Protein AF-A0AAP4UCZ0-F1 (afdb_monomer_lite)

Structure (mmCIF, N/CA/C/O backbone):
data_AF-A0AAP4UCZ0-F1
#
_entry.id   AF-A0AAP4UCZ0-F1
#
loop_
_atom_site.group_PDB
_atom_site.id
_atom_site.type_symbol
_atom_site.label_atom_id
_atom_site.label_alt_id
_atom_site.label_comp_id
_atom_site.label_asym_id
_atom_site.label_entity_id
_atom_site.label_seq_id
_atom_site.pdbx_PDB_ins_code
_atom_site.Cartn_x
_atom_site.Cartn_y
_atom_site.Cartn_z
_atom_site.occupancy
_atom_site.B_iso_or_equiv
_atom_site.auth_seq_id
_atom_site.auth_comp_id
_atom_site.auth_asym_id
_atom_site.auth_atom_id
_atom_site.pdbx_PDB_model_num
ATOM 1 N N . MET A 1 1 ? -0.018 2.591 -6.024 1.00 79.31 1 MET A N 1
ATOM 2 C CA . MET A 1 1 ? -0.289 1.858 -4.763 1.00 79.31 1 MET A CA 1
ATOM 3 C C . MET A 1 1 ? 0.899 1.882 -3.805 1.00 79.31 1 MET A C 1
ATOM 5 O O . MET A 1 1 ? 0.754 2.439 -2.730 1.00 79.31 1 MET A O 1
ATOM 9 N N . ALA A 1 2 ? 2.067 1.350 -4.187 1.00 84.75 2 ALA A N 1
ATOM 10 C CA . ALA A 1 2 ? 3.270 1.348 -3.340 1.00 84.75 2 ALA A CA 1
ATOM 11 C C . ALA A 1 2 ? 3.639 2.744 -2.790 1.00 84.75 2 ALA A C 1
ATOM 13 O O . ALA A 1 2 ? 3.865 2.890 -1.594 1.00 84.75 2 ALA A O 1
ATOM 14 N N . ALA A 1 3 ? 3.558 3.785 -3.627 1.00 84.62 3 ALA A N 1
ATOM 15 C CA . ALA A 1 3 ? 3.738 5.177 -3.200 1.00 84.62 3 ALA A CA 1
ATOM 16 C C . ALA A 1 3 ? 2.721 5.642 -2.143 1.00 84.62 3 ALA A C 1
ATOM 18 O O . ALA A 1 3 ? 3.099 6.334 -1.204 1.00 84.62 3 ALA A O 1
ATOM 19 N N . ILE A 1 4 ? 1.450 5.228 -2.255 1.00 84.12 4 ILE A N 1
ATOM 20 C CA . ILE A 1 4 ? 0.413 5.573 -1.270 1.00 84.12 4 ILE A CA 1
ATOM 21 C C . ILE A 1 4 ? 0.727 4.898 0.068 1.00 84.12 4 ILE A C 1
ATOM 23 O O . ILE A 1 4 ? 0.661 5.542 1.105 1.00 84.12 4 ILE A O 1
ATOM 27 N N . LEU A 1 5 ? 1.113 3.621 0.065 1.00 88.19 5 LEU A N 1
ATOM 28 C CA . LEU A 1 5 ? 1.462 2.913 1.303 1.00 88.19 5 LEU A CA 1
ATOM 29 C C . LEU A 1 5 ? 2.659 3.553 2.011 1.00 88.19 5 LEU A C 1
ATOM 31 O O . LEU A 1 5 ? 2.616 3.709 3.225 1.00 88.19 5 LEU A O 1
ATOM 35 N N . LYS A 1 6 ? 3.665 3.982 1.243 1.00 87.19 6 LYS A N 1
ATOM 36 C CA . LYS A 1 6 ? 4.871 4.620 1.773 1.00 87.19 6 LYS A CA 1
ATOM 37 C C . LYS A 1 6 ? 4.614 6.040 2.284 1.00 87.19 6 LYS A C 1
ATOM 39 O O . LYS A 1 6 ? 5.054 6.379 3.369 1.00 87.19 6 LYS A O 1
ATOM 44 N N . VAL A 1 7 ? 3.841 6.868 1.569 1.00 85.50 7 VAL A N 1
ATOM 45 C CA . VAL A 1 7 ? 3.510 8.234 2.045 1.00 85.50 7 VAL A CA 1
ATOM 46 C C . VAL A 1 7 ? 2.576 8.227 3.262 1.00 85.5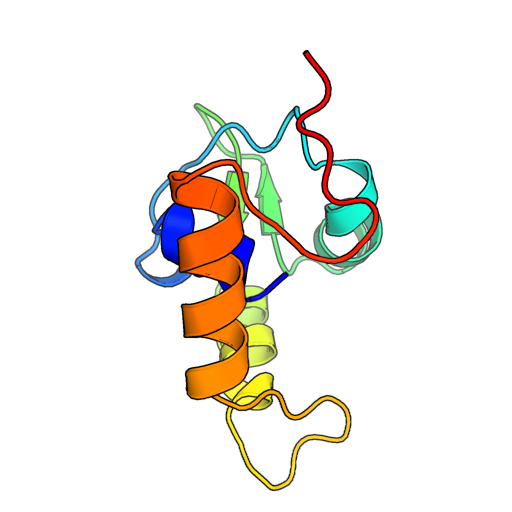0 7 VAL A C 1
ATOM 48 O O . VAL A 1 7 ? 2.537 9.186 4.027 1.00 85.50 7 VAL A O 1
ATOM 51 N N . THR A 1 8 ? 1.816 7.145 3.447 1.00 85.75 8 THR A N 1
ATOM 52 C CA . THR A 1 8 ? 0.922 6.950 4.599 1.00 85.75 8 THR A CA 1
ATOM 53 C C . THR A 1 8 ? 1.566 6.153 5.736 1.00 85.75 8 THR A C 1
ATOM 55 O O . THR A 1 8 ? 0.909 5.925 6.750 1.00 85.75 8 THR A O 1
ATOM 58 N N . ASN A 1 9 ? 2.829 5.726 5.585 1.00 89.94 9 ASN A N 1
ATOM 59 C CA . ASN A 1 9 ? 3.569 4.851 6.507 1.00 89.94 9 ASN A CA 1
ATOM 60 C C . ASN A 1 9 ? 2.841 3.534 6.857 1.00 89.94 9 ASN A C 1
ATOM 62 O O . ASN A 1 9 ? 3.072 2.918 7.902 1.00 89.94 9 ASN A O 1
ATOM 66 N N . MET A 1 10 ? 1.922 3.080 6.002 1.00 91.88 10 MET A N 1
ATOM 67 C CA . MET A 1 10 ? 1.178 1.838 6.222 1.00 91.88 10 MET A CA 1
ATOM 68 C C . MET A 1 10 ? 2.061 0.595 6.059 1.00 91.88 10 MET A C 1
ATOM 70 O O . MET A 1 10 ? 1.772 -0.446 6.653 1.00 91.88 10 MET A O 1
ATOM 74 N N . ASP A 1 11 ? 3.138 0.693 5.278 1.00 88.12 11 ASP A N 1
ATOM 75 C CA . ASP A 1 11 ? 4.200 -0.315 5.172 1.00 88.12 11 ASP A CA 1
ATOM 76 C C . ASP A 1 11 ? 4.957 -0.514 6.494 1.00 88.12 11 ASP A C 1
ATOM 78 O O . ASP A 1 11 ? 5.297 -1.646 6.845 1.00 88.12 11 ASP A O 1
ATOM 82 N N . GLU A 1 12 ? 5.091 0.546 7.288 1.00 89.44 12 GLU A N 1
ATOM 83 C CA . GLU A 1 12 ? 5.619 0.516 8.658 1.00 89.44 12 GLU A CA 1
ATOM 84 C C . GLU A 1 12 ? 4.563 0.122 9.707 1.00 89.44 12 GLU A C 1
ATOM 86 O O . GLU A 1 12 ? 4.859 -0.034 10.891 1.00 89.44 12 GLU A O 1
ATOM 91 N N . GLY A 1 13 ? 3.324 -0.124 9.276 1.00 90.38 13 GLY A N 1
ATOM 92 C CA . GLY A 1 13 ? 2.225 -0.547 10.136 1.00 90.38 13 GLY A CA 1
ATOM 93 C C . GLY A 1 13 ? 1.403 0.595 10.725 1.00 90.38 13 GLY A C 1
ATOM 94 O O . GLY A 1 13 ? 0.613 0.329 11.628 1.00 90.38 13 GLY A O 1
ATOM 95 N N . GLN A 1 14 ? 1.526 1.829 10.233 1.00 93.69 14 GLN A N 1
ATOM 96 C CA . GLN A 1 14 ? 0.610 2.893 10.640 1.00 93.69 14 GLN A CA 1
ATOM 97 C C . GLN A 1 14 ? -0.824 2.634 10.169 1.00 93.69 14 GLN A C 1
ATOM 99 O O . GLN A 1 14 ? -1.071 1.982 9.150 1.00 93.69 14 GLN A O 1
ATOM 104 N N . VAL A 1 15 ? -1.771 3.166 10.941 1.00 94.88 15 VAL A N 1
ATOM 105 C CA . VAL A 1 15 ? -3.185 3.215 10.575 1.00 94.88 15 VAL A CA 1
ATOM 106 C C . VAL A 1 15 ? -3.436 4.510 9.817 1.00 94.88 15 VAL A C 1
ATOM 108 O O . VAL A 1 15 ? -3.101 5.584 10.310 1.00 94.88 15 VAL A O 1
ATOM 111 N N . TYR A 1 16 ? -4.056 4.416 8.641 1.00 92.25 16 TYR A N 1
ATOM 112 C CA . TYR A 1 16 ? -4.351 5.588 7.821 1.00 92.25 16 TYR A CA 1
ATOM 113 C C . TYR A 1 16 ? -5.807 5.610 7.327 1.00 92.25 16 TYR A C 1
ATOM 115 O O . TYR A 1 16 ? -6.328 4.579 6.882 1.00 92.25 16 TYR A O 1
ATOM 123 N N . PRO A 1 17 ? -6.491 6.770 7.345 1.00 89.62 17 PRO A N 1
ATOM 124 C CA . PRO A 1 17 ? -7.836 6.919 6.796 1.00 89.62 17 PRO A CA 1
ATOM 125 C C . PRO A 1 17 ? -7.797 7.019 5.260 1.00 89.62 17 PRO A C 1
ATOM 127 O O . PRO A 1 17 ? -7.859 8.097 4.672 1.00 89.62 17 PRO A O 1
ATOM 130 N N . LEU A 1 18 ? -7.716 5.870 4.579 1.00 81.94 18 LEU A N 1
ATOM 131 C CA . LEU A 1 18 ? -7.644 5.741 3.110 1.00 81.94 18 LEU A CA 1
ATOM 132 C C . LEU A 1 18 ? -8.922 6.154 2.348 1.00 81.94 18 LEU A C 1
ATOM 134 O O . LEU A 1 18 ? -9.094 5.781 1.188 1.00 81.94 18 LEU A O 1
ATOM 138 N N . ASN A 1 19 ? -9.826 6.918 2.962 1.00 81.38 19 ASN A N 1
ATOM 139 C CA . ASN A 1 19 ? -11.137 7.277 2.418 1.00 81.38 19 ASN A CA 1
ATOM 140 C C . ASN A 1 19 ? -11.048 7.870 1.001 1.00 81.38 19 ASN A C 1
ATOM 142 O O . ASN A 1 19 ? -11.835 7.495 0.136 1.00 81.38 19 ASN A O 1
ATOM 146 N N . LYS A 1 20 ? -10.040 8.713 0.739 1.00 74.88 20 LYS A N 1
ATOM 147 C CA . LYS A 1 20 ? -9.802 9.346 -0.572 1.00 74.88 20 LYS A CA 1
ATOM 148 C C . LYS A 1 20 ? -9.262 8.398 -1.649 1.00 74.88 20 LYS A C 1
ATOM 150 O O . LYS A 1 20 ? -9.234 8.752 -2.819 1.00 74.88 20 LYS A O 1
ATOM 155 N N . PHE A 1 21 ? -8.845 7.191 -1.273 1.00 74.69 21 PHE A N 1
ATOM 156 C CA . PHE A 1 21 ? -8.188 6.241 -2.169 1.00 74.69 21 PHE A CA 1
ATOM 157 C C . PHE A 1 21 ? -8.934 4.909 -2.301 1.00 74.69 21 PHE A C 1
ATOM 159 O O . PHE A 1 21 ? -8.435 4.012 -2.976 1.00 74.69 21 PHE A O 1
ATOM 166 N N . LEU A 1 22 ? -10.105 4.741 -1.674 1.00 74.38 22 LEU A N 1
ATOM 167 C CA . LEU A 1 22 ? -10.766 3.434 -1.537 1.00 74.38 22 LEU A CA 1
ATOM 168 C C . LEU A 1 22 ? -10.958 2.678 -2.859 1.00 74.38 22 LEU A C 1
ATOM 170 O O . LEU A 1 22 ? -10.790 1.459 -2.875 1.00 74.38 22 LEU A O 1
ATOM 174 N N . GLY A 1 23 ? -11.224 3.377 -3.968 1.00 80.12 23 GLY A N 1
ATOM 175 C CA . GLY A 1 23 ? -11.299 2.759 -5.298 1.00 80.12 23 GLY A CA 1
ATOM 176 C C . GLY A 1 23 ? -10.025 1.990 -5.669 1.00 80.12 23 GLY A C 1
ATOM 177 O O . GLY A 1 23 ? -10.094 0.844 -6.106 1.00 80.12 23 GLY A O 1
ATOM 178 N N . ASN A 1 24 ? -8.857 2.560 -5.366 1.00 77.81 24 ASN A N 1
ATOM 179 C CA . ASN A 1 24 ? -7.550 1.948 -5.621 1.00 77.81 24 ASN A CA 1
ATOM 180 C C . ASN A 1 24 ? -7.278 0.752 -4.696 1.00 77.81 24 ASN A C 1
ATOM 182 O O . ASN A 1 24 ? -6.450 -0.103 -5.009 1.00 77.81 24 ASN A O 1
ATOM 186 N N . PHE A 1 25 ? -7.951 0.695 -3.545 1.00 83.44 25 PHE A N 1
ATOM 187 C CA . PHE A 1 25 ? -7.717 -0.291 -2.493 1.00 83.44 25 PHE A CA 1
ATOM 188 C C . PHE A 1 25 ? -8.737 -1.426 -2.451 1.00 83.44 25 PHE A C 1
ATOM 190 O O . PHE A 1 25 ? -8.478 -2.420 -1.772 1.00 83.44 25 PHE A O 1
ATOM 197 N N . LYS A 1 26 ? -9.852 -1.337 -3.187 1.00 87.06 26 LYS A N 1
ATOM 198 C CA . LYS A 1 26 ? -10.938 -2.326 -3.136 1.00 87.06 26 LYS A CA 1
ATOM 199 C C . LYS A 1 26 ? -10.447 -3.765 -3.308 1.00 87.06 26 LYS A C 1
ATOM 201 O O . LYS A 1 26 ? -10.684 -4.593 -2.438 1.00 87.06 26 LYS A O 1
ATOM 206 N N . THR A 1 27 ? -9.670 -4.049 -4.350 1.00 90.44 27 THR A N 1
ATOM 207 C CA . THR A 1 27 ? -9.120 -5.396 -4.578 1.00 90.44 27 THR A CA 1
ATOM 208 C C . THR A 1 27 ? -8.205 -5.861 -3.440 1.00 90.44 27 THR A C 1
ATOM 210 O O . THR A 1 27 ? -8.062 -7.056 -3.215 1.00 90.44 27 THR A O 1
ATOM 213 N N . HIS A 1 28 ? -7.562 -4.954 -2.702 1.00 91.44 28 HIS A N 1
ATOM 214 C CA . HIS A 1 28 ? -6.716 -5.306 -1.557 1.00 91.44 28 HIS A CA 1
ATOM 215 C C . HIS A 1 28 ? -7.526 -5.555 -0.282 1.00 91.44 28 HIS A C 1
ATOM 217 O O . HIS A 1 28 ? -7.148 -6.435 0.489 1.00 91.44 28 HIS A O 1
ATOM 223 N N . LEU A 1 29 ? -8.635 -4.834 -0.099 1.00 91.62 29 LEU A N 1
ATOM 224 C CA . LEU A 1 29 ? -9.621 -5.098 0.950 1.00 91.62 29 LEU A CA 1
ATOM 225 C C . LEU 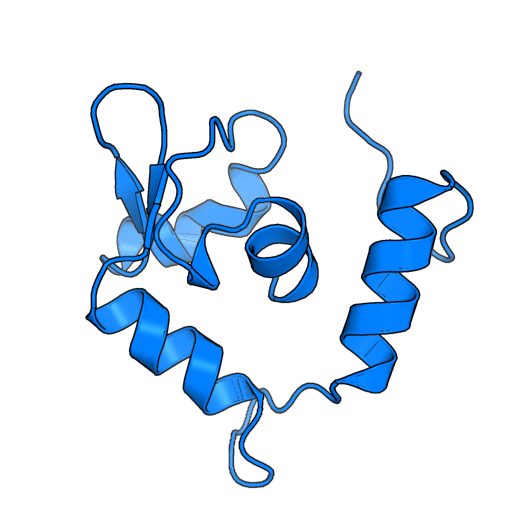A 1 29 ? -10.285 -6.462 0.725 1.00 91.62 29 LEU A C 1
ATOM 227 O O . LEU A 1 29 ? -10.254 -7.307 1.609 1.00 91.62 29 LEU A O 1
ATOM 231 N N . ASP A 1 30 ? -10.768 -6.720 -0.493 1.00 93.75 30 ASP A N 1
ATOM 232 C CA . ASP A 1 30 ? -11.447 -7.973 -0.860 1.00 93.75 30 ASP A CA 1
ATOM 233 C C . ASP A 1 30 ? -10.528 -9.214 -0.775 1.00 93.75 30 ASP A C 1
ATOM 235 O O . ASP A 1 30 ? -11.006 -10.343 -0.789 1.00 93.75 30 ASP A O 1
ATOM 239 N N . ASN A 1 31 ? -9.203 -9.023 -0.730 1.00 94.69 31 ASN A N 1
ATOM 240 C CA . ASN A 1 31 ? -8.204 -10.099 -0.666 1.00 94.69 31 ASN A CA 1
ATOM 241 C C . ASN A 1 31 ? -7.459 -10.168 0.681 1.00 94.69 31 ASN A C 1
ATOM 243 O O . ASN A 1 31 ? -6.390 -10.790 0.745 1.00 94.69 31 ASN A O 1
ATOM 247 N N . ASP A 1 32 ? -7.963 -9.514 1.730 1.00 95.62 32 ASP A N 1
ATOM 248 C CA . ASP A 1 32 ? -7.376 -9.492 3.081 1.00 95.62 32 ASP A CA 1
ATOM 249 C C . ASP A 1 32 ? -5.924 -8.990 3.127 1.00 95.62 32 ASP A C 1
ATOM 251 O O . ASP A 1 32 ? -5.117 -9.409 3.960 1.00 95.62 32 ASP A O 1
ATOM 255 N N . ARG A 1 33 ? -5.539 -8.116 2.192 1.00 94.75 33 ARG A N 1
ATOM 256 C CA . ARG A 1 33 ? -4.214 -7.467 2.175 1.00 94.75 33 ARG A CA 1
ATOM 257 C C . ARG A 1 33 ? -4.224 -6.188 3.009 1.00 94.75 33 ARG A C 1
ATOM 259 O O . ARG A 1 33 ? -3.198 -5.792 3.553 1.00 94.75 33 ARG A O 1
ATOM 266 N N . ILE A 1 34 ? -5.380 -5.547 3.111 1.00 93.69 34 ILE A N 1
ATOM 267 C CA . ILE A 1 34 ? -5.624 -4.402 3.984 1.00 93.69 34 ILE A CA 1
ATOM 268 C C . ILE A 1 34 ? -6.845 -4.722 4.820 1.00 93.69 34 ILE A C 1
ATOM 270 O O . ILE A 1 34 ? -7.837 -5.222 4.296 1.00 93.69 34 ILE A O 1
ATOM 274 N N . SER A 1 35 ? -6.766 -4.392 6.100 1.00 93.69 35 SER A N 1
ATOM 275 C CA . SER A 1 35 ? -7.856 -4.578 7.044 1.00 93.69 35 SER A CA 1
ATOM 276 C C . SER A 1 35 ? -8.349 -3.226 7.532 1.00 93.69 35 SER A C 1
ATOM 278 O O . SER A 1 35 ? -7.565 -2.295 7.732 1.00 93.69 35 SER A O 1
ATOM 280 N N . ARG A 1 36 ? -9.663 -3.126 7.738 1.00 92.44 36 ARG A N 1
ATOM 281 C CA . ARG A 1 36 ? -10.262 -2.001 8.453 1.00 92.44 36 ARG A CA 1
ATOM 282 C C . ARG A 1 36 ? -10.032 -2.202 9.9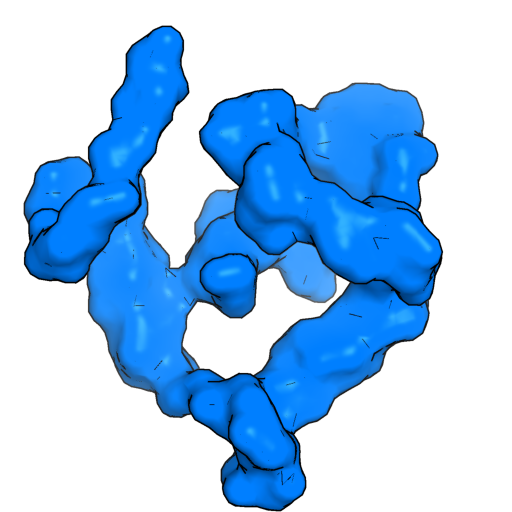48 1.00 92.44 36 ARG A C 1
ATOM 284 O O . ARG A 1 36 ? -10.325 -3.272 10.473 1.00 92.44 36 ARG A O 1
ATOM 291 N N . VAL A 1 37 ? -9.508 -1.180 10.607 1.00 93.44 37 VAL A N 1
ATOM 292 C CA . VAL A 1 37 ? -9.199 -1.165 12.042 1.00 93.44 37 VAL A CA 1
ATOM 293 C C . VAL A 1 37 ? -9.780 0.099 12.673 1.00 93.44 37 VAL A C 1
ATOM 295 O O . VAL A 1 37 ? -10.301 0.974 11.974 1.00 93.44 37 VAL A O 1
ATOM 298 N N . GLU A 1 38 ? -9.714 0.208 13.998 1.00 92.69 38 GLU A N 1
ATOM 299 C CA . GLU A 1 38 ? -10.060 1.458 14.672 1.00 92.69 38 GLU A CA 1
ATOM 300 C C . GLU A 1 38 ? -9.178 2.601 14.142 1.00 92.69 38 GLU A C 1
ATOM 302 O O . GLU A 1 38 ? -7.965 2.458 14.020 1.00 92.69 38 GLU A O 1
ATOM 307 N N . GLY A 1 39 ? -9.798 3.718 13.755 1.00 89.44 39 GLY A N 1
ATOM 308 C CA . GLY A 1 39 ? -9.091 4.879 13.205 1.00 89.44 39 GLY A CA 1
ATOM 309 C C . GLY A 1 39 ? -8.767 4.826 11.704 1.00 89.44 39 GLY A C 1
ATOM 310 O O . GLY A 1 39 ? -8.362 5.848 11.154 1.00 89.44 39 GLY A O 1
ATOM 311 N N . GLY A 1 40 ? -8.988 3.705 11.002 1.00 93.44 40 GLY A N 1
ATOM 312 C CA . GLY A 1 40 ? -8.793 3.658 9.548 1.00 93.44 40 GLY A CA 1
ATOM 313 C C . GLY A 1 40 ? -8.474 2.276 8.989 1.00 93.44 40 GLY A C 1
ATOM 314 O O . GLY A 1 40 ? -9.243 1.326 9.142 1.00 93.44 40 GLY A O 1
ATOM 315 N N . TYR A 1 41 ? -7.358 2.189 8.268 1.00 94.44 41 TYR A N 1
ATOM 316 C CA . TYR A 1 41 ? -6.925 0.998 7.547 1.00 94.44 41 TYR A CA 1
ATOM 317 C C . TYR A 1 41 ? -5.452 0.708 7.816 1.00 94.44 41 TYR A C 1
ATOM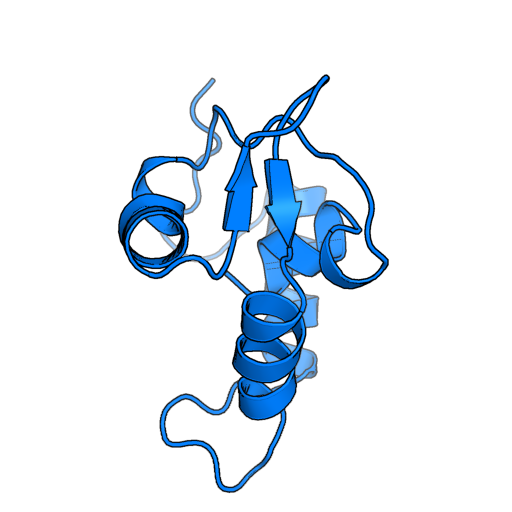 319 O O . TYR A 1 41 ? -4.656 1.631 7.967 1.00 94.44 41 TYR A O 1
ATOM 327 N N . GLN A 1 42 ? -5.089 -0.572 7.826 1.00 95.19 42 GLN A N 1
ATOM 328 C CA . GLN A 1 42 ? -3.721 -1.043 8.049 1.00 95.19 42 GLN A CA 1
ATOM 329 C C . GLN A 1 42 ? -3.411 -2.220 7.115 1.00 95.19 42 GLN A C 1
ATOM 331 O O . GLN A 1 42 ? -4.314 -2.967 6.727 1.00 95.19 42 GLN A O 1
ATOM 336 N N . LEU A 1 43 ? -2.139 -2.415 6.755 1.00 95.38 43 LEU A N 1
ATOM 337 C CA . LEU A 1 43 ? -1.713 -3.642 6.079 1.00 95.38 43 LEU A CA 1
ATOM 338 C C . LEU A 1 43 ? -1.818 -4.848 7.017 1.00 95.38 43 LEU A C 1
ATOM 340 O O . LEU A 1 43 ? -1.313 -4.820 8.139 1.00 95.38 43 LEU A O 1
ATOM 344 N N . SER A 1 44 ? -2.385 -5.940 6.511 1.00 94.75 44 SER A N 1
ATOM 345 C CA . SER A 1 44 ? -2.230 -7.257 7.132 1.00 94.75 44 SER A CA 1
ATOM 346 C C . SER A 1 44 ? -0.824 -7.810 6.859 1.00 94.75 44 SER A C 1
ATOM 348 O O . SER A 1 44 ? -0.116 -7.315 5.977 1.00 94.75 44 SER A O 1
ATOM 350 N N . SER A 1 45 ? -0.418 -8.886 7.541 1.00 92.75 45 SER A N 1
ATOM 351 C CA . SER A 1 45 ? 0.839 -9.586 7.217 1.00 92.75 45 SER A CA 1
ATOM 352 C C . SER A 1 45 ? 0.886 -10.021 5.746 1.00 92.75 45 SER A C 1
ATOM 354 O O . SER A 1 45 ? 1.867 -9.767 5.054 1.00 92.75 45 SER A O 1
ATOM 356 N N . LYS A 1 46 ? -0.232 -10.546 5.225 1.00 94.19 46 LYS A N 1
ATOM 357 C CA . LYS A 1 46 ? -0.396 -10.907 3.807 1.00 94.19 46 LYS A CA 1
ATOM 358 C C . LYS A 1 46 ? -0.225 -9.701 2.881 1.00 94.19 46 LYS A C 1
ATOM 360 O O . LYS A 1 46 ? 0.337 -9.825 1.797 1.00 94.19 46 LYS A O 1
ATOM 365 N N . GLY A 1 47 ? -0.724 -8.534 3.286 1.00 93.75 47 GLY A N 1
ATOM 366 C CA . GLY A 1 47 ? -0.521 -7.283 2.562 1.00 93.75 47 GLY A CA 1
ATOM 367 C C . GLY A 1 47 ? 0.938 -6.858 2.526 1.00 93.75 47 GLY A C 1
ATOM 368 O O . GLY A 1 47 ? 1.436 -6.525 1.453 1.00 93.75 47 GLY A O 1
ATOM 369 N N . LYS A 1 48 ? 1.627 -6.911 3.671 1.00 92.19 48 LYS A N 1
ATOM 370 C CA . LYS A 1 48 ? 3.057 -6.590 3.765 1.00 92.19 48 LYS A CA 1
ATOM 371 C C . LYS A 1 48 ? 3.878 -7.462 2.822 1.00 92.19 48 LYS A C 1
ATOM 373 O O . LYS A 1 48 ? 4.631 -6.920 2.019 1.00 92.19 48 LYS A O 1
ATOM 378 N N . ASP A 1 49 ? 3.660 -8.775 2.843 1.00 92.44 49 ASP A N 1
ATOM 379 C CA . ASP A 1 49 ? 4.357 -9.705 1.949 1.00 92.44 49 ASP A CA 1
ATOM 380 C C . ASP A 1 49 ? 4.043 -9.412 0.479 1.00 92.44 49 ASP A C 1
ATOM 382 O O . ASP A 1 49 ? 4.947 -9.307 -0.348 1.00 92.44 49 ASP A O 1
ATOM 386 N N . TYR A 1 50 ? 2.764 -9.191 0.161 1.00 92.06 50 TYR A N 1
ATOM 387 C CA . TYR A 1 50 ? 2.319 -8.879 -1.194 1.00 92.06 50 TYR A CA 1
ATOM 388 C C . TYR A 1 50 ? 2.955 -7.601 -1.759 1.00 92.06 50 TYR A C 1
ATOM 390 O O . TYR A 1 50 ? 3.341 -7.567 -2.924 1.00 92.06 50 TYR A O 1
ATOM 398 N N . PHE A 1 51 ? 3.033 -6.528 -0.969 1.00 90.06 51 PHE A N 1
ATOM 399 C CA . PHE A 1 51 ? 3.611 -5.267 -1.435 1.00 90.06 51 PHE A CA 1
ATOM 400 C C . PHE A 1 51 ? 5.136 -5.276 -1.407 1.00 90.06 51 PHE A C 1
ATOM 402 O O . PHE A 1 51 ? 5.742 -4.646 -2.269 1.00 90.06 51 PHE A O 1
ATOM 409 N N . LYS A 1 52 ? 5.755 -6.027 -0.490 1.00 89.62 52 LYS A N 1
ATOM 410 C CA . LYS A 1 52 ? 7.204 -6.241 -0.478 1.00 89.62 52 LYS A CA 1
ATOM 411 C C . LYS A 1 52 ? 7.668 -7.032 -1.701 1.00 89.62 52 LYS A C 1
ATOM 413 O O . LYS A 1 52 ? 8.690 -6.679 -2.279 1.00 89.62 52 LYS A O 1
ATOM 418 N N . ASP A 1 53 ? 6.902 -8.041 -2.127 1.00 91.62 53 ASP A N 1
ATOM 419 C CA . ASP A 1 53 ? 7.190 -8.807 -3.347 1.00 91.62 53 ASP A CA 1
ATOM 420 C C . ASP A 1 53 ? 7.304 -7.906 -4.580 1.00 91.62 53 ASP A C 1
ATOM 422 O O . ASP A 1 53 ? 8.151 -8.145 -5.426 1.00 91.62 53 ASP A O 1
ATOM 426 N N . ARG A 1 54 ? 6.540 -6.812 -4.658 1.00 90.06 54 ARG A N 1
ATOM 427 C CA . ARG A 1 54 ? 6.597 -5.897 -5.809 1.00 90.06 54 ARG A CA 1
ATOM 428 C C . ARG A 1 54 ? 7.927 -5.170 -5.985 1.00 90.06 54 ARG A C 1
ATOM 430 O O . ARG A 1 54 ? 8.137 -4.603 -7.044 1.00 90.06 54 ARG A O 1
ATOM 437 N N . TYR A 1 55 ? 8.803 -5.165 -4.985 1.00 89.19 55 TYR A N 1
ATOM 438 C CA . TYR A 1 55 ? 10.164 -4.637 -5.132 1.00 89.19 55 TYR A CA 1
ATOM 439 C C . TYR A 1 55 ? 11.175 -5.719 -5.542 1.00 89.19 55 TYR A C 1
ATOM 441 O O . TYR A 1 55 ? 12.359 -5.435 -5.710 1.00 89.19 55 TYR A O 1
ATOM 449 N N . SER A 1 56 ? 10.735 -6.974 -5.661 1.00 91.81 56 SER A N 1
ATOM 450 C CA . SER A 1 56 ? 11.546 -8.071 -6.173 1.00 91.81 56 SER A CA 1
ATOM 451 C C . SER A 1 56 ? 11.615 -7.993 -7.700 1.00 91.81 56 SER A C 1
ATOM 453 O O . SER A 1 56 ? 10.559 -8.037 -8.337 1.00 91.81 56 SER A O 1
ATOM 455 N N . PRO A 1 57 ? 12.816 -8.037 -8.311 1.00 89.44 57 PRO A N 1
ATOM 456 C CA . PRO A 1 57 ? 12.977 -8.072 -9.770 1.00 89.44 57 PRO A CA 1
ATOM 457 C C . PRO A 1 57 ? 12.261 -9.246 -10.456 1.00 89.44 57 PRO A C 1
ATOM 459 O O . PRO A 1 57 ? 12.036 -9.230 -11.662 1.00 89.44 57 PRO A O 1
ATOM 462 N N . ASN A 1 58 ? 11.908 -10.283 -9.691 1.00 91.75 58 ASN A N 1
ATOM 463 C CA . ASN A 1 58 ? 11.202 -11.465 -10.183 1.00 91.75 58 ASN A CA 1
ATOM 464 C C . ASN A 1 58 ? 9.672 -11.330 -10.111 1.00 91.75 58 ASN A C 1
ATOM 466 O O . ASN A 1 58 ? 8.951 -12.231 -10.549 1.00 91.75 58 ASN A O 1
ATOM 470 N N . SER A 1 59 ? 9.156 -10.245 -9.534 1.00 91.00 59 SER A N 1
ATOM 471 C CA . SER A 1 59 ? 7.719 -10.031 -9.440 1.00 91.00 59 SER A CA 1
ATOM 472 C C . SER A 1 59 ? 7.146 -9.681 -10.807 1.00 91.00 59 SER A C 1
ATOM 474 O O . SER A 1 59 ? 7.641 -8.812 -11.521 1.00 91.00 59 SER A O 1
ATOM 476 N N . ARG A 1 60 ? 6.018 -10.303 -11.162 1.00 88.31 60 ARG A N 1
ATOM 477 C CA . ARG A 1 60 ? 5.277 -9.955 -12.390 1.00 88.31 60 ARG A CA 1
ATOM 478 C C . ARG A 1 60 ? 4.719 -8.530 -12.364 1.00 88.31 60 ARG A C 1
ATOM 480 O O . ARG A 1 60 ? 4.280 -8.033 -13.393 1.00 88.31 60 ARG A O 1
ATOM 487 N N . GLN A 1 61 ? 4.665 -7.919 -11.183 1.00 87.31 61 GLN A N 1
ATOM 488 C CA . GLN A 1 61 ? 4.240 -6.538 -10.964 1.00 87.31 61 GLN A CA 1
ATOM 489 C C . GLN A 1 61 ? 5.367 -5.748 -10.293 1.00 87.31 61 GLN A C 1
ATOM 491 O O . GLN A 1 61 ? 5.094 -4.972 -9.374 1.00 87.31 61 GLN A O 1
ATOM 496 N N . HIS A 1 62 ? 6.612 -6.012 -10.710 1.00 90.38 62 HIS A N 1
ATOM 497 C CA . HIS A 1 62 ? 7.791 -5.300 -10.230 1.00 90.38 62 HIS A CA 1
ATOM 498 C C . HIS A 1 62 ? 7.624 -3.789 -10.407 1.00 90.38 62 HIS A C 1
ATOM 500 O O . HIS A 1 62 ? 7.089 -3.330 -11.418 1.00 90.38 62 HIS A O 1
ATOM 506 N N . VAL A 1 63 ? 8.053 -3.038 -9.400 1.00 88.19 63 VAL A N 1
ATOM 507 C CA . VAL A 1 63 ? 8.065 -1.577 -9.381 1.00 88.19 63 VAL A CA 1
ATOM 508 C C . VAL A 1 63 ? 9.437 -1.131 -8.907 1.00 88.19 63 VAL A C 1
ATOM 510 O O . VAL A 1 63 ? 9.914 -1.577 -7.859 1.00 88.19 63 VAL A O 1
ATOM 513 N N . GLU A 1 64 ? 10.051 -0.212 -9.645 1.00 90.69 64 GLU A N 1
ATOM 514 C CA . GLU A 1 64 ? 11.330 0.356 -9.239 1.00 90.69 64 GLU A CA 1
ATOM 515 C C . GLU A 1 64 ? 11.152 1.321 -8.064 1.00 90.69 64 GLU A C 1
ATOM 517 O O . GLU A 1 64 ? 10.199 2.102 -7.989 1.00 90.69 64 GLU A O 1
ATOM 522 N N . VAL A 1 65 ? 12.110 1.314 -7.135 1.00 89.44 65 VAL A N 1
ATOM 523 C CA . VAL A 1 65 ? 12.084 2.235 -5.985 1.00 89.44 65 VAL A CA 1
ATOM 524 C C . VAL A 1 65 ? 12.099 3.692 -6.459 1.00 89.44 65 VAL A C 1
ATOM 526 O O . VAL A 1 65 ? 11.380 4.522 -5.904 1.00 89.44 65 VAL A O 1
ATOM 529 N N . SER A 1 66 ? 12.836 3.988 -7.531 1.00 90.06 66 SER A N 1
ATOM 530 C CA . SER A 1 66 ? 12.904 5.323 -8.132 1.00 90.06 66 SER A CA 1
ATOM 531 C C . SER A 1 66 ? 11.559 5.788 -8.703 1.00 90.06 66 SER A C 1
ATOM 533 O O . SER A 1 66 ? 11.200 6.955 -8.554 1.00 90.06 66 SER A O 1
ATOM 535 N N . GLU A 1 67 ? 10.766 4.892 -9.298 1.00 87.88 67 GLU A N 1
ATOM 536 C CA . GLU A 1 67 ? 9.413 5.210 -9.772 1.00 87.88 67 GLU A CA 1
ATOM 537 C C . GLU A 1 67 ? 8.494 5.568 -8.601 1.00 87.88 67 GLU A C 1
ATOM 539 O O . GLU A 1 67 ? 7.734 6.537 -8.670 1.00 87.88 67 GLU A O 1
ATOM 544 N N . VAL A 1 68 ? 8.602 4.829 -7.492 1.00 87.81 68 VAL A N 1
ATOM 545 C CA . VAL A 1 68 ? 7.858 5.127 -6.262 1.00 87.81 68 VAL A CA 1
ATOM 546 C C . VAL A 1 68 ? 8.254 6.491 -5.697 1.00 87.81 68 VAL A C 1
ATOM 548 O O . VAL A 1 68 ? 7.379 7.262 -5.307 1.00 87.81 68 VAL A O 1
ATOM 551 N N . GLU A 1 69 ? 9.542 6.823 -5.680 1.00 88.56 69 GLU A N 1
ATOM 552 C CA . GLU A 1 69 ? 10.039 8.119 -5.203 1.00 88.56 69 GLU A CA 1
ATOM 553 C C . GLU A 1 69 ? 9.553 9.289 -6.067 1.00 88.56 69 GLU A C 1
ATOM 555 O O . GLU A 1 69 ? 9.118 10.312 -5.531 1.00 88.56 69 GLU A O 1
ATOM 560 N N . ILE A 1 70 ? 9.541 9.128 -7.395 1.00 85.06 70 ILE A N 1
ATOM 561 C CA . ILE A 1 70 ? 8.981 10.124 -8.321 1.00 85.06 70 ILE A CA 1
ATOM 562 C C . ILE A 1 70 ? 7.488 10.337 -8.040 1.00 85.06 70 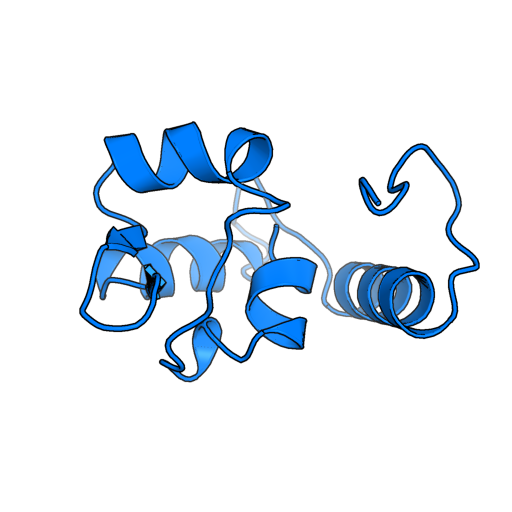ILE A C 1
ATOM 564 O O . ILE A 1 70 ? 7.035 11.480 -7.950 1.00 85.06 70 ILE A O 1
ATOM 568 N N . MET A 1 71 ? 6.727 9.257 -7.836 1.00 82.94 71 MET A N 1
ATOM 569 C CA . MET A 1 71 ? 5.305 9.345 -7.490 1.00 82.94 71 MET A CA 1
ATOM 570 C C . MET A 1 71 ? 5.081 10.042 -6.142 1.00 82.94 71 MET A C 1
ATOM 572 O O . MET A 1 71 ? 4.199 10.892 -6.038 1.00 82.94 71 MET A O 1
ATOM 576 N N . ILE A 1 72 ? 5.884 9.735 -5.117 1.00 85.12 72 ILE A N 1
ATOM 577 C CA . ILE A 1 72 ? 5.812 10.403 -3.805 1.00 85.12 72 ILE A CA 1
ATOM 578 C C . ILE A 1 72 ? 6.087 11.902 -3.948 1.00 85.12 72 ILE A C 1
ATOM 580 O O . ILE A 1 72 ? 5.374 12.723 -3.367 1.00 85.12 72 ILE A O 1
ATOM 584 N N . LYS A 1 73 ? 7.085 12.281 -4.751 1.00 82.00 73 LYS A N 1
ATOM 585 C CA . LYS A 1 73 ? 7.368 13.690 -5.035 1.00 82.00 73 LYS A CA 1
ATOM 586 C C . LYS A 1 73 ? 6.167 14.371 -5.696 1.00 82.00 73 LYS A C 1
ATOM 588 O O . LYS A 1 73 ? 5.794 15.463 -5.279 1.00 82.00 73 LYS A O 1
ATOM 593 N N . GLY A 1 74 ? 5.519 13.719 -6.661 1.00 76.44 74 GLY A N 1
ATOM 594 C CA . GLY A 1 74 ? 4.289 14.221 -7.282 1.00 76.44 74 GLY A CA 1
ATOM 595 C C . GLY A 1 74 ? 3.150 14.421 -6.275 1.00 76.44 74 GLY A C 1
ATOM 596 O O . GLY A 1 74 ? 2.567 15.500 -6.218 1.00 76.44 74 GLY A O 1
ATOM 597 N N . LEU A 1 75 ? 2.893 13.427 -5.417 1.00 73.50 75 LEU A N 1
ATOM 598 C CA . LEU A 1 75 ? 1.853 13.487 -4.379 1.00 73.50 75 LEU A CA 1
ATOM 599 C C . LEU A 1 75 ? 2.097 14.591 -3.339 1.00 73.50 75 LEU A C 1
ATOM 601 O O . LEU A 1 75 ? 1.148 15.199 -2.856 1.00 73.50 75 LEU A O 1
ATOM 605 N N . THR A 1 76 ? 3.357 14.848 -2.984 1.00 74.44 76 THR A N 1
ATOM 606 C CA . THR A 1 76 ? 3.718 15.849 -1.964 1.00 74.44 76 THR A CA 1
ATOM 607 C C . THR A 1 76 ? 3.796 17.270 -2.515 1.00 74.44 76 THR A C 1
ATOM 609 O O . THR A 1 76 ? 3.533 18.218 -1.781 1.00 74.44 76 THR A O 1
ATOM 612 N N . THR A 1 77 ? 4.137 17.437 -3.795 1.00 74.62 77 THR A N 1
ATOM 613 C CA . THR A 1 77 ? 4.298 18.760 -4.428 1.00 74.62 77 THR A CA 1
ATOM 614 C C . THR A 1 77 ? 3.091 19.202 -5.253 1.00 74.62 77 THR A C 1
ATOM 616 O O . THR A 1 77 ? 3.018 20.367 -5.632 1.00 74.62 77 THR A O 1
ATOM 619 N N . GLY A 1 78 ? 2.154 18.296 -5.551 1.00 63.44 78 GLY A N 1
ATOM 620 C CA . GLY A 1 78 ? 1.019 18.559 -6.442 1.00 63.44 78 GLY A CA 1
ATOM 621 C C . GLY A 1 78 ? 1.395 18.643 -7.927 1.00 63.44 78 GLY A C 1
ATOM 622 O O . GLY A 1 78 ? 0.552 18.983 -8.749 1.00 63.44 78 GLY A O 1
ATOM 623 N N . VAL A 1 79 ? 2.647 18.336 -8.289 1.00 56.50 79 VAL A N 1
ATOM 624 C CA . VAL A 1 79 ? 3.161 18.396 -9.665 1.00 56.50 79 VAL A CA 1
ATOM 625 C C . VAL A 1 79 ? 3.393 16.966 -10.160 1.00 56.50 79 VAL A C 1
ATOM 627 O O . VAL A 1 79 ? 4.488 16.420 -10.035 1.00 56.50 79 VAL A O 1
ATOM 630 N N . GLY A 1 80 ? 2.341 16.318 -10.665 1.00 54.03 80 GLY A N 1
ATOM 631 C CA . GLY A 1 80 ? 2.386 14.942 -11.173 1.00 54.03 80 GLY A CA 1
ATOM 632 C C . GLY A 1 80 ? 1.967 14.841 -12.641 1.00 54.03 80 GLY A C 1
ATOM 633 O O . GLY A 1 80 ? 0.993 15.464 -13.052 1.00 54.03 80 GLY A O 1
ATOM 634 N N . PHE A 1 81 ? 2.691 14.040 -13.428 1.00 44.09 81 PHE A N 1
ATOM 635 C CA . PHE A 1 81 ? 2.278 13.641 -14.778 1.00 44.09 81 PHE A CA 1
ATOM 636 C C . PHE A 1 81 ? 1.165 12.582 -14.690 1.00 44.09 81 PHE A C 1
ATOM 638 O O . PHE A 1 81 ? 1.420 11.469 -14.232 1.00 44.09 81 PHE A O 1
ATOM 645 N N . GLY A 1 82 ? -0.036 12.933 -15.167 1.00 49.59 82 GLY A N 1
ATOM 646 C CA . GLY A 1 82 ? -1.181 12.033 -15.358 1.00 49.59 82 GLY A CA 1
ATOM 647 C C . GLY A 1 82 ? -2.040 11.801 -14.108 1.00 49.59 82 GLY A C 1
ATOM 648 O O . GLY A 1 82 ? -1.561 11.236 -13.133 1.00 49.59 82 GLY A O 1
ATOM 649 N N . ASP A 1 83 ? -3.301 12.240 -14.167 1.00 43.84 83 ASP A N 1
ATOM 650 C CA . ASP A 1 83 ? -4.525 11.781 -13.471 1.00 43.84 83 ASP A CA 1
ATOM 651 C C . ASP A 1 83 ? -4.479 11.311 -12.003 1.00 43.84 83 ASP A C 1
ATOM 653 O O . ASP A 1 83 ? -5.353 10.566 -11.558 1.00 43.84 83 ASP A O 1
ATOM 657 N N . TRP A 1 84 ? -3.531 11.769 -11.192 1.00 52.16 84 TRP A N 1
ATOM 658 C CA . TRP A 1 84 ? -3.604 11.614 -9.735 1.00 52.16 84 TRP A CA 1
ATOM 659 C C . TRP A 1 84 ? -4.053 12.926 -9.101 1.00 52.16 84 TRP A C 1
ATOM 661 O O . TRP A 1 84 ? -3.346 13.513 -8.282 1.00 52.16 84 TRP A O 1
ATOM 671 N N . GLU A 1 85 ? -5.228 13.407 -9.509 1.00 44.56 85 GLU A N 1
ATOM 672 C CA . GLU A 1 85 ? -5.862 14.529 -8.828 1.00 44.56 85 GLU A CA 1
ATOM 673 C C . GLU A 1 85 ? -6.302 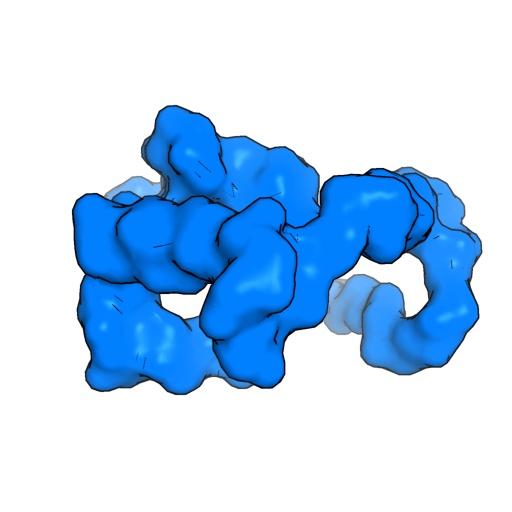14.085 -7.425 1.00 44.56 85 GLU A C 1
ATOM 675 O O . GLU A 1 85 ? -6.999 13.072 -7.279 1.00 44.56 85 GLU A O 1
ATOM 680 N N . PRO A 1 86 ? -5.911 14.808 -6.361 1.00 40.34 86 PRO A N 1
ATOM 681 C CA . PRO A 1 86 ? -6.522 14.600 -5.065 1.00 40.34 86 PRO A CA 1
ATOM 682 C C . PRO A 1 86 ? -8.001 14.959 -5.195 1.00 40.34 86 PRO A C 1
ATOM 684 O O . PRO A 1 86 ? -8.338 16.117 -5.424 1.00 40.34 86 PRO A O 1
ATOM 687 N N . LEU A 1 87 ? -8.892 13.976 -5.030 1.00 39.66 87 LEU A N 1
ATOM 688 C CA . LEU A 1 87 ? -10.310 14.273 -4.841 1.00 39.66 87 LEU A CA 1
ATOM 689 C C . LEU A 1 87 ? -10.428 15.153 -3.588 1.00 39.66 87 LEU A C 1
ATOM 691 O O . LEU A 1 87 ? -10.098 14.719 -2.471 1.00 39.66 87 LEU A O 1
ATOM 695 N N . LEU A 1 88 ? -10.795 16.415 -3.824 1.00 36.19 88 LEU A N 1
ATOM 696 C CA . LEU A 1 88 ? -11.039 17.444 -2.816 1.00 36.19 88 LEU A CA 1
ATOM 697 C C . LEU A 1 88 ? -12.077 16.947 -1.808 1.00 36.19 88 LEU A C 1
ATOM 699 O O . LEU A 1 88 ? -13.178 16.545 -2.238 1.00 36.19 88 LEU A O 1
#

Secondary structure (DSSP, 8-state):
-HHHHHHTTTTTT--B-GGGGHHHHHHHHTTTSEEEETTEEEE-HHHHHHHHHTTSTT-TT---HHHHHHHHHHHHHS--SSS-----

Radius of gyration: 12.97 Å; chains: 1; bounding box: 24×30×30 Å

Sequence (88 aa):
MAAILKVTNMDEGQVYPLNKFLGNFKTHLDNDRISRVEGGYQLSSKGKDYFKDRYSPNSRQHVEVSEVEIMIKGLTTGVGFGDWEPLL

pLDDT: mean 83.13, std 14.74, range [36.19, 95.62]

Foldseek 3Di:
DLLVCVLQVLLVWDFDACVQPCVVCVVCPVVQQWDADVPHIHGDPNVNVVSVCLCPPPDPNNDDPVNSVLVNCCVVVVPDDDDPDRPD